Protein AF-A0A537DPU3-F1 (afdb_monomer)

Nearest PDB structures (foldseek):
  3qaz-assembly8_V  TM=2.494E-01  e=2.244E+00  Homo sapiens
  3qb1-assembly3_C  TM=2.486E-01  e=5.993E+00  Homo sapiens
  3qaz-assembly6_P  TM=2.382E-01  e=4.612E+00  Homo sapiens

Foldseek 3Di:
DADDPFKDWAADELVCLVVVLVQLLPLVNLVVVDPCSNDHDDSVNVCVVCVCSNVVHPPVDTDTFIATPVVRDGDGD

Sequence (77 aa):
MLSGMLVVLRALEREDLITLHKWQNDEEIMRLARSFPDHVISKEALEVEFARELKGDDTGRRAYIIEEKSSNKPIGW

pLDDT: mean 90.94, std 5.98, range [73.88, 98.06]

Mean predicted aligned error: 3.85 Å

Solvent-accessible surface area (backbone atoms only — not comparable to full-atom values): 4646 Å² total; per-residue (Å²): 118,49,79,58,96,62,36,34,38,35,73,58,53,82,76,48,49,63,58,50,40,50,51,58,55,30,53,76,55,18,58,78,74,43,96,64,38,84,56,75,65,56,62,68,56,50,52,61,72,41,47,51,57,68,70,66,49,90,71,91,68,83,70,37,33,33,24,36,64,92,74,71,41,77,77,50,104

Radius of gyration: 13.07 Å; Cα contacts (8 Å, |Δi|>4): 93; chains: 1; bounding box: 30×27×31 Å

Secondary structure (DSSP, 8-state):
-EE-SSEEEEE--GGGHHHHHHHHT-HHHHHHH-S-TT----HHHHHHHTTTGGGT---S---EEEEETTTTEEEE-

Structure (mmCIF, N/CA/C/O backbone):
data_AF-A0A537DPU3-F1
#
_entry.id   AF-A0A537DPU3-F1
#
loop_
_atom_site.group_PDB
_atom_site.id
_atom_site.type_symbol
_atom_site.label_atom_id
_atom_site.label_alt_id
_atom_site.label_comp_id
_atom_site.label_asym_id
_atom_site.label_entity_id
_atom_site.label_seq_id
_atom_site.pdbx_PDB_ins_code
_atom_site.Cartn_x
_atom_site.Cartn_y
_atom_site.Cartn_z
_atom_site.occupancy
_atom_site.B_iso_or_equiv
_atom_site.auth_seq_id
_atom_site.auth_comp_id
_atom_site.auth_asym_id
_atom_site.auth_atom_id
_atom_site.pdbx_PDB_model_num
ATOM 1 N N . MET A 1 1 ? -15.809 5.663 -1.128 1.00 81.38 1 MET A N 1
ATOM 2 C CA . MET A 1 1 ? -15.341 5.048 0.130 1.00 81.38 1 MET A CA 1
ATOM 3 C C . MET A 1 1 ? -16.251 3.877 0.452 1.00 81.38 1 MET A C 1
ATOM 5 O O . MET A 1 1 ? -17.461 4.072 0.484 1.00 81.38 1 MET A O 1
ATOM 9 N N . LEU A 1 2 ? -15.693 2.680 0.625 1.00 92.69 2 LEU A N 1
ATOM 10 C CA . LEU A 1 2 ? -16.426 1.505 1.108 1.00 92.69 2 LEU A CA 1
ATOM 11 C C . LEU A 1 2 ? -16.110 1.336 2.596 1.00 92.69 2 LEU A C 1
ATOM 13 O O . LEU A 1 2 ? -14.976 1.551 3.010 1.00 92.69 2 LEU A O 1
ATOM 17 N N . SER A 1 3 ? -17.102 0.997 3.412 1.00 96.56 3 SER A N 1
ATOM 18 C CA . SER A 1 3 ? -16.965 0.992 4.873 1.00 96.56 3 SER A CA 1
ATOM 19 C C . SER A 1 3 ? -17.357 -0.372 5.423 1.00 96.56 3 SER A C 1
ATOM 21 O O . SER A 1 3 ? -18.482 -0.817 5.211 1.00 96.56 3 SER A O 1
ATOM 23 N N . GLY A 1 4 ? -16.427 -1.038 6.109 1.00 96.31 4 GLY A N 1
ATOM 24 C CA . GLY A 1 4 ? -16.661 -2.284 6.840 1.00 96.31 4 GLY A CA 1
ATOM 25 C C . GLY A 1 4 ? -16.818 -2.042 8.341 1.00 96.31 4 GLY A C 1
ATOM 26 O O . GLY A 1 4 ? -16.888 -0.903 8.795 1.00 96.31 4 GLY A O 1
ATOM 27 N N . MET A 1 5 ? -16.847 -3.102 9.151 1.00 97.50 5 MET A N 1
ATOM 28 C CA . MET A 1 5 ? -16.929 -2.953 10.612 1.00 97.50 5 MET A CA 1
ATOM 29 C C . MET A 1 5 ? -15.644 -2.350 11.204 1.00 97.50 5 MET A C 1
ATOM 31 O O . MET A 1 5 ? -15.720 -1.414 11.994 1.00 97.50 5 MET A O 1
ATOM 35 N N . LEU A 1 6 ? -14.478 -2.851 10.783 1.00 97.88 6 LEU A N 1
ATOM 36 C CA . LEU A 1 6 ? -13.170 -2.492 11.355 1.00 97.88 6 LEU A CA 1
ATOM 37 C C . LEU A 1 6 ? -12.315 -1.606 10.444 1.00 97.88 6 LEU A C 1
ATOM 39 O O . LEU A 1 6 ? -11.451 -0.879 10.927 1.00 97.88 6 LEU A O 1
ATOM 43 N N . VAL A 1 7 ? -12.565 -1.649 9.136 1.00 98.06 7 VAL A N 1
ATOM 44 C CA . VAL A 1 7 ? -11.744 -0.968 8.130 1.00 98.06 7 VAL A CA 1
ATOM 45 C C . VAL A 1 7 ? -12.591 -0.137 7.175 1.00 98.06 7 VAL A C 1
ATOM 47 O O . VAL A 1 7 ? -13.797 -0.371 7.027 1.00 98.06 7 VAL A O 1
ATOM 50 N N . VAL A 1 8 ? -11.958 0.823 6.509 1.00 97.50 8 VAL A N 1
ATOM 51 C CA . VAL A 1 8 ? -12.498 1.510 5.332 1.00 97.50 8 VAL A CA 1
ATOM 52 C C . VAL A 1 8 ? -11.587 1.280 4.133 1.00 97.50 8 VAL A C 1
ATOM 54 O O . VAL A 1 8 ? -10.374 1.175 4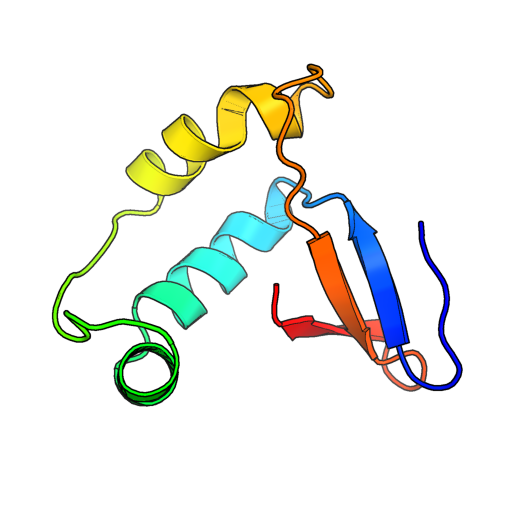.276 1.00 97.50 8 VAL A O 1
ATOM 57 N N . LEU A 1 9 ? -12.190 1.197 2.950 1.00 96.75 9 LEU A N 1
ATOM 58 C CA . LEU A 1 9 ? -11.489 1.219 1.674 1.00 96.75 9 LEU A CA 1
ATOM 59 C C . LEU A 1 9 ? -11.689 2.606 1.067 1.00 96.75 9 LEU A C 1
ATOM 61 O O . LEU A 1 9 ? -12.806 2.969 0.652 1.00 96.75 9 LEU A O 1
ATOM 65 N N . ARG A 1 10 ? -10.622 3.398 1.028 1.00 94.88 10 ARG A N 1
ATOM 66 C CA . ARG A 1 10 ? -10.617 4.709 0.371 1.00 94.88 10 ARG A CA 1
ATOM 67 C C . ARG A 1 10 ? -9.813 4.669 -0.919 1.00 94.88 10 ARG A C 1
ATOM 69 O O . ARG A 1 10 ? -9.062 3.729 -1.148 1.00 94.88 10 ARG A O 1
ATOM 76 N N . ALA A 1 11 ? -10.032 5.658 -1.778 1.00 93.56 11 ALA A N 1
ATOM 77 C CA . ALA A 1 11 ? -9.241 5.780 -2.994 1.00 93.56 11 ALA A CA 1
ATOM 78 C C . ALA A 1 11 ? -7.765 6.008 -2.636 1.00 93.56 11 ALA A C 1
ATOM 80 O O . ALA A 1 11 ? -7.468 6.627 -1.610 1.00 93.56 11 ALA A O 1
ATOM 81 N N . LEU A 1 12 ? -6.878 5.490 -3.482 1.00 93.56 12 LEU A N 1
ATOM 82 C CA . LEU A 1 12 ? -5.453 5.781 -3.430 1.00 93.56 12 LEU A CA 1
ATOM 83 C C . LEU A 1 12 ? -5.217 7.279 -3.659 1.00 93.56 12 LEU A C 1
ATOM 85 O O . LEU A 1 12 ? -5.741 7.850 -4.617 1.00 93.56 12 LEU A O 1
ATOM 89 N N . GLU A 1 13 ? -4.403 7.896 -2.809 1.00 93.69 13 GLU A N 1
ATOM 90 C CA . GLU A 1 13 ? -3.956 9.280 -2.953 1.00 93.69 13 GLU A CA 1
ATOM 91 C C . GLU A 1 13 ? -2.451 9.329 -3.255 1.00 93.69 13 GLU A C 1
ATOM 93 O O . GLU A 1 13 ? -1.726 8.331 -3.170 1.00 93.69 13 GLU A O 1
ATOM 98 N N . ARG A 1 14 ? -1.952 10.498 -3.668 1.00 93.56 14 ARG A N 1
ATOM 99 C CA . ARG A 1 14 ? -0.554 10.645 -4.105 1.00 93.56 14 ARG A CA 1
ATOM 100 C C . ARG A 1 14 ? 0.420 10.381 -2.955 1.00 93.56 14 ARG A C 1
ATOM 102 O O . ARG A 1 14 ? 1.510 9.850 -3.168 1.00 93.56 14 ARG A O 1
ATOM 109 N N . GLU A 1 15 ? 0.029 10.756 -1.749 1.00 93.88 15 GLU A N 1
ATOM 110 C CA . GLU A 1 15 ? 0.780 10.623 -0.507 1.00 93.88 15 GLU A CA 1
ATOM 111 C C . GLU A 1 15 ? 1.011 9.147 -0.154 1.00 93.88 15 GLU A C 1
ATOM 113 O O . GLU A 1 15 ? 2.072 8.787 0.364 1.00 93.88 15 GLU A O 1
ATOM 118 N N . ASP A 1 16 ? 0.068 8.273 -0.516 1.00 95.00 16 ASP A N 1
ATOM 119 C CA . ASP A 1 16 ? 0.150 6.841 -0.241 1.00 95.00 16 ASP A CA 1
ATOM 120 C C . ASP A 1 16 ? 1.200 6.132 -1.084 1.00 95.00 16 ASP A C 1
ATOM 122 O O . ASP A 1 16 ? 1.694 5.088 -0.665 1.00 95.00 16 ASP A O 1
ATOM 126 N N . LEU A 1 17 ? 1.602 6.691 -2.234 1.00 94.56 17 LEU A N 1
ATOM 127 C CA . LEU A 1 17 ? 2.614 6.077 -3.101 1.00 94.56 17 LEU A CA 1
ATOM 128 C C . LEU A 1 17 ? 3.934 5.822 -2.364 1.00 94.56 17 LEU A C 1
ATOM 130 O O . LEU A 1 17 ? 4.651 4.881 -2.690 1.00 94.56 17 LEU A O 1
ATOM 134 N N . ILE A 1 18 ? 4.254 6.631 -1.349 1.00 95.00 18 ILE A N 1
ATOM 135 C CA . ILE A 1 18 ? 5.434 6.424 -0.500 1.00 95.00 18 ILE A CA 1
ATOM 136 C C . ILE A 1 18 ? 5.292 5.139 0.321 1.00 95.00 18 ILE A C 1
ATOM 138 O O . ILE A 1 18 ? 6.237 4.358 0.421 1.00 95.00 18 ILE A O 1
ATOM 142 N N . THR A 1 19 ? 4.125 4.924 0.920 1.00 94.25 19 THR A N 1
ATOM 143 C CA . THR A 1 19 ? 3.831 3.734 1.725 1.00 94.25 19 THR A CA 1
ATOM 144 C C . THR A 1 19 ? 3.693 2.505 0.833 1.00 94.25 19 THR A C 1
ATOM 146 O O . THR A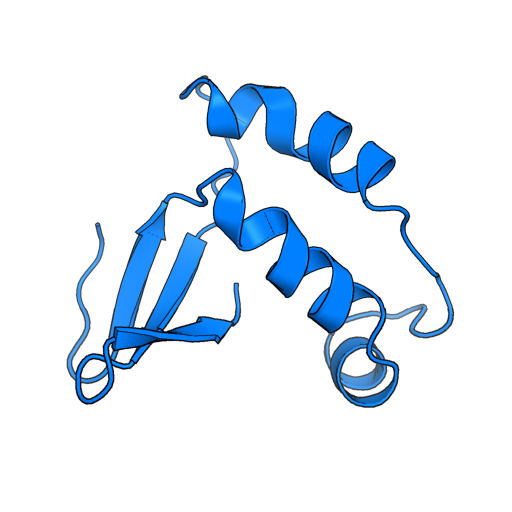 1 19 ? 4.282 1.468 1.124 1.00 94.25 19 THR A O 1
ATOM 149 N N . LEU A 1 20 ? 3.028 2.652 -0.312 1.00 93.88 20 LEU A N 1
ATOM 150 C CA . LEU A 1 20 ? 2.879 1.619 -1.329 1.00 93.88 20 LEU A CA 1
ATOM 151 C C . LEU A 1 20 ? 4.238 1.139 -1.847 1.00 93.88 20 LEU A C 1
ATOM 153 O O . LEU A 1 20 ? 4.477 -0.058 -1.927 1.00 93.88 20 LEU A O 1
ATOM 157 N N . HIS A 1 21 ? 5.152 2.069 -2.133 1.00 94.88 21 HIS A N 1
ATOM 158 C CA . HIS A 1 21 ? 6.523 1.758 -2.534 1.00 94.88 21 HIS A CA 1
ATOM 159 C C . HIS A 1 21 ? 7.271 0.966 -1.463 1.00 94.88 21 HIS A C 1
ATOM 161 O O . HIS A 1 21 ? 8.014 0.045 -1.788 1.00 94.88 21 HIS A O 1
ATOM 167 N N . LYS A 1 22 ? 7.081 1.3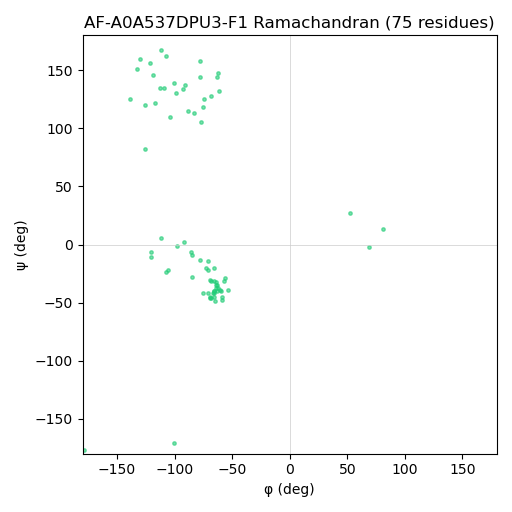03 -0.182 1.00 94.12 22 LYS A N 1
ATOM 168 C CA . LYS A 1 22 ? 7.683 0.540 0.917 1.00 94.12 22 LYS A CA 1
ATOM 169 C C . LYS A 1 22 ? 7.116 -0.872 0.973 1.00 94.12 22 LYS A C 1
ATOM 171 O O . LYS A 1 22 ? 7.896 -1.809 1.003 1.00 94.12 22 LYS A O 1
ATOM 176 N N . TRP A 1 23 ? 5.795 -1.030 0.930 1.00 92.81 23 TRP A N 1
ATOM 177 C CA . TRP A 1 23 ? 5.167 -2.349 0.993 1.00 92.81 23 TRP A CA 1
ATOM 178 C C . TRP A 1 23 ? 5.474 -3.225 -0.220 1.00 92.81 23 TRP A C 1
ATOM 180 O O . TRP A 1 23 ? 5.721 -4.414 -0.060 1.00 92.81 23 TRP A O 1
ATOM 190 N N . GLN A 1 24 ? 5.494 -2.654 -1.427 1.00 91.69 24 GLN A N 1
ATOM 191 C CA . GLN A 1 24 ? 5.818 -3.390 -2.652 1.00 91.69 24 GLN A CA 1
ATOM 192 C C . GLN A 1 24 ? 7.291 -3.790 -2.767 1.00 91.69 24 GLN A C 1
ATOM 194 O O . GLN A 1 24 ? 7.608 -4.646 -3.583 1.00 91.69 24 GLN A O 1
ATOM 199 N N . ASN A 1 25 ? 8.162 -3.208 -1.943 1.00 92.31 25 ASN A N 1
ATOM 200 C CA . ASN A 1 25 ? 9.577 -3.560 -1.856 1.00 92.31 25 ASN A CA 1
ATOM 201 C C . ASN A 1 25 ? 9.940 -4.230 -0.521 1.00 92.31 25 ASN A C 1
ATOM 203 O O . ASN A 1 25 ? 11.117 -4.468 -0.255 1.00 92.31 25 ASN A O 1
ATOM 207 N N . ASP A 1 26 ? 8.951 -4.513 0.326 1.00 91.38 26 ASP A N 1
ATOM 208 C CA . ASP A 1 26 ? 9.137 -5.286 1.546 1.00 91.38 26 ASP A CA 1
ATOM 209 C C . ASP A 1 26 ? 9.084 -6.774 1.187 1.00 91.38 26 ASP A C 1
ATOM 211 O O . ASP A 1 26 ? 8.054 -7.295 0.755 1.00 91.38 26 ASP A O 1
ATOM 215 N N . GLU A 1 27 ? 10.215 -7.458 1.338 1.00 88.69 27 GLU A N 1
ATOM 216 C CA . GLU A 1 27 ? 10.371 -8.859 0.951 1.00 88.69 27 GLU A CA 1
ATOM 217 C C . GLU A 1 27 ? 9.444 -9.795 1.747 1.00 88.69 27 GLU A C 1
ATOM 219 O O . GLU A 1 27 ? 8.944 -10.785 1.209 1.00 88.69 27 GLU A O 1
ATOM 224 N N . GLU A 1 28 ? 9.188 -9.507 3.029 1.00 89.62 28 GLU A N 1
ATOM 225 C CA . GLU A 1 28 ? 8.282 -10.314 3.852 1.00 89.62 28 GLU A CA 1
ATOM 226 C C . GLU A 1 28 ? 6.844 -10.198 3.350 1.00 89.62 28 GLU A C 1
ATOM 228 O O . GLU A 1 28 ? 6.159 -11.214 3.212 1.00 89.62 28 GLU A O 1
ATOM 233 N N . ILE A 1 29 ? 6.412 -8.988 2.989 1.00 88.12 29 ILE A N 1
ATOM 234 C CA . ILE A 1 29 ? 5.085 -8.754 2.409 1.00 88.12 29 ILE A CA 1
ATOM 235 C C . ILE A 1 29 ? 4.999 -9.362 1.002 1.00 88.12 29 ILE A C 1
ATOM 237 O O . ILE A 1 29 ? 4.033 -10.059 0.682 1.00 88.12 29 ILE A O 1
ATOM 241 N N . MET A 1 30 ? 6.001 -9.143 0.147 1.00 89.50 30 MET A N 1
ATOM 242 C CA . MET A 1 30 ? 5.964 -9.602 -1.245 1.00 89.50 30 MET A CA 1
ATOM 243 C C . MET A 1 30 ? 6.025 -11.122 -1.372 1.00 89.50 30 MET A C 1
ATOM 245 O O . MET A 1 30 ? 5.371 -11.663 -2.264 1.00 89.50 30 MET A O 1
ATOM 249 N N . ARG A 1 31 ? 6.701 -11.828 -0.456 1.00 87.56 31 ARG A N 1
ATOM 250 C CA . ARG A 1 31 ? 6.645 -13.300 -0.374 1.00 87.56 31 ARG A CA 1
ATOM 251 C C . ARG A 1 31 ? 5.227 -13.839 -0.204 1.00 87.56 31 ARG A C 1
ATOM 253 O O . ARG A 1 31 ? 4.938 -14.932 -0.680 1.00 87.56 31 ARG A O 1
ATOM 260 N N . LEU A 1 32 ? 4.352 -13.089 0.463 1.00 86.69 32 LEU A N 1
ATOM 261 C CA . LEU A 1 32 ? 2.954 -13.473 0.669 1.00 86.69 32 LEU A CA 1
ATOM 262 C C . LEU A 1 32 ? 2.058 -13.074 -0.510 1.00 86.69 32 LEU A C 1
ATOM 264 O O . LEU A 1 32 ? 1.033 -13.712 -0.743 1.00 86.69 32 LEU A O 1
ATOM 268 N N . ALA A 1 33 ? 2.424 -12.017 -1.238 1.00 82.38 33 ALA A N 1
ATOM 269 C CA . ALA A 1 33 ? 1.552 -11.368 -2.215 1.00 82.38 33 ALA A CA 1
ATOM 270 C C . ALA A 1 33 ? 1.908 -11.643 -3.688 1.00 82.38 33 ALA A C 1
ATOM 272 O O . ALA A 1 33 ? 1.051 -11.468 -4.557 1.00 82.38 33 ALA A O 1
ATOM 273 N N . ARG A 1 34 ? 3.149 -12.036 -4.011 1.00 79.06 34 ARG A N 1
ATOM 274 C CA . ARG A 1 34 ? 3.634 -12.182 -5.396 1.00 79.06 34 ARG A CA 1
ATOM 275 C C . ARG A 1 34 ? 4.374 -13.494 -5.631 1.00 79.06 34 ARG A C 1
ATOM 277 O O . ARG A 1 34 ? 5.056 -14.017 -4.762 1.00 79.06 34 ARG A O 1
ATOM 284 N N . SER A 1 35 ? 4.307 -13.974 -6.874 1.00 75.94 35 SER A N 1
ATOM 285 C CA . SER A 1 35 ? 5.096 -15.122 -7.345 1.00 75.94 35 SER A CA 1
ATOM 286 C C . SER A 1 35 ? 6.588 -14.806 -7.536 1.00 75.94 35 SER A C 1
ATOM 288 O O . SER A 1 35 ? 7.391 -15.731 -7.557 1.00 75.94 35 SER A O 1
ATOM 290 N N . PHE A 1 36 ? 6.948 -13.521 -7.665 1.00 74.19 36 PHE A N 1
ATOM 291 C CA . PHE A 1 36 ? 8.325 -13.019 -7.809 1.00 74.19 36 PHE A CA 1
ATOM 292 C C . PHE A 1 36 ? 8.591 -11.953 -6.732 1.00 74.19 36 PHE A C 1
ATOM 294 O O . PHE A 1 36 ? 8.373 -10.763 -6.982 1.00 74.19 36 PHE A O 1
ATOM 301 N N . PRO A 1 37 ? 8.933 -12.371 -5.504 1.00 73.88 37 PRO A N 1
ATOM 302 C CA . PRO A 1 37 ? 9.008 -11.487 -4.340 1.00 73.88 37 PRO A CA 1
ATOM 303 C C . PRO A 1 37 ? 10.274 -10.619 -4.283 1.00 73.88 37 PRO A C 1
ATOM 305 O O . PRO A 1 37 ? 10.343 -9.677 -3.505 1.00 73.88 37 PRO A O 1
ATOM 308 N N . ASP A 1 38 ? 11.261 -10.939 -5.111 1.00 75.06 38 ASP A N 1
ATOM 309 C CA . ASP A 1 38 ? 12.556 -10.282 -5.278 1.00 75.06 38 ASP A CA 1
ATOM 310 C C . ASP A 1 38 ? 12.520 -9.099 -6.263 1.00 75.06 38 ASP A C 1
ATOM 312 O O . ASP A 1 38 ? 13.501 -8.367 -6.410 1.00 75.06 38 ASP A O 1
ATOM 316 N N . HIS A 1 39 ? 11.389 -8.880 -6.937 1.00 80.25 39 HIS A N 1
ATOM 317 C CA . HIS A 1 39 ? 11.241 -7.767 -7.864 1.0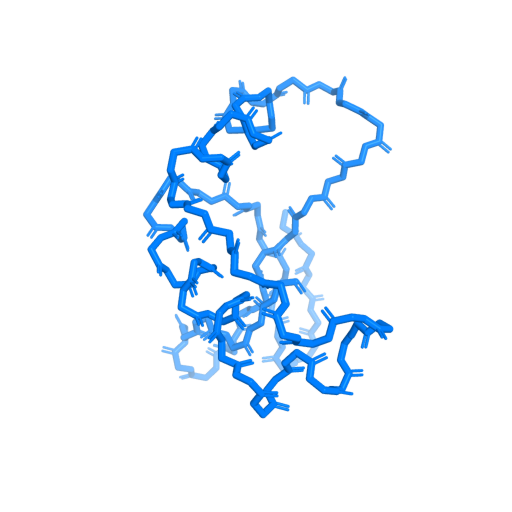0 80.25 39 HIS A CA 1
ATOM 318 C C . HIS A 1 39 ? 11.053 -6.444 -7.113 1.00 80.25 39 HIS A C 1
ATOM 320 O O . HIS A 1 39 ? 10.063 -6.251 -6.413 1.00 80.25 39 HIS A O 1
ATOM 326 N N . VAL A 1 40 ? 11.988 -5.517 -7.321 1.00 85.12 40 VAL A N 1
ATOM 327 C CA . VAL A 1 40 ? 11.932 -4.156 -6.777 1.00 85.12 40 VAL A CA 1
ATOM 328 C C . VAL A 1 40 ? 11.269 -3.222 -7.785 1.00 85.12 40 VAL A C 1
ATOM 330 O O . VAL A 1 40 ? 11.631 -3.206 -8.962 1.00 85.12 40 VAL A O 1
ATOM 333 N N . ILE A 1 41 ? 10.335 -2.399 -7.318 1.00 90.38 41 ILE A N 1
ATOM 334 C CA . ILE A 1 41 ? 9.673 -1.358 -8.104 1.00 90.38 41 ILE A CA 1
ATOM 335 C C . ILE A 1 41 ? 10.134 0.027 -7.649 1.00 90.38 41 ILE A C 1
ATOM 337 O O . ILE A 1 41 ? 10.201 0.302 -6.454 1.00 90.38 41 ILE A O 1
ATOM 341 N N . SER A 1 42 ? 10.445 0.919 -8.593 1.00 92.62 42 SER A N 1
ATOM 342 C CA . SER A 1 42 ? 10.773 2.305 -8.249 1.00 92.62 42 SER A CA 1
ATOM 343 C C . SER A 1 42 ? 9.513 3.116 -7.949 1.00 92.62 42 SER A C 1
ATOM 345 O O . SER A 1 42 ? 8.409 2.792 -8.398 1.00 92.62 42 SER A O 1
ATOM 347 N N . LYS A 1 43 ? 9.665 4.217 -7.212 1.00 92.31 43 LYS A N 1
ATOM 348 C CA . LYS A 1 43 ? 8.545 5.120 -6.931 1.00 92.31 43 LYS A CA 1
ATOM 349 C C . LYS A 1 43 ? 7.982 5.738 -8.217 1.00 92.31 43 LYS A C 1
ATOM 351 O O . LYS A 1 43 ? 6.771 5.865 -8.355 1.00 92.31 43 LYS A O 1
ATOM 356 N N . GLU A 1 44 ? 8.840 6.070 -9.173 1.00 93.50 44 GLU A N 1
ATOM 357 C CA . GLU A 1 44 ? 8.456 6.643 -10.467 1.00 93.50 44 GLU A CA 1
ATOM 358 C C . GLU A 1 44 ? 7.618 5.653 -11.282 1.00 93.50 44 GLU A C 1
ATOM 360 O O . GLU A 1 44 ? 6.650 6.047 -11.928 1.00 93.50 44 GLU A O 1
ATOM 365 N N . ALA A 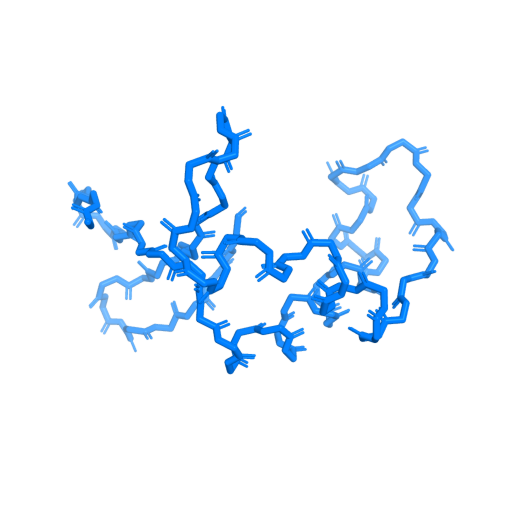1 45 ? 7.944 4.358 -11.218 1.00 93.75 45 ALA A N 1
ATOM 366 C CA . ALA A 1 45 ? 7.147 3.322 -11.865 1.00 93.75 45 ALA A CA 1
ATOM 367 C C . ALA A 1 45 ? 5.729 3.246 -11.273 1.00 93.75 45 ALA A C 1
ATOM 369 O O . ALA A 1 45 ? 4.766 3.154 -12.033 1.00 93.75 45 ALA A O 1
ATOM 370 N N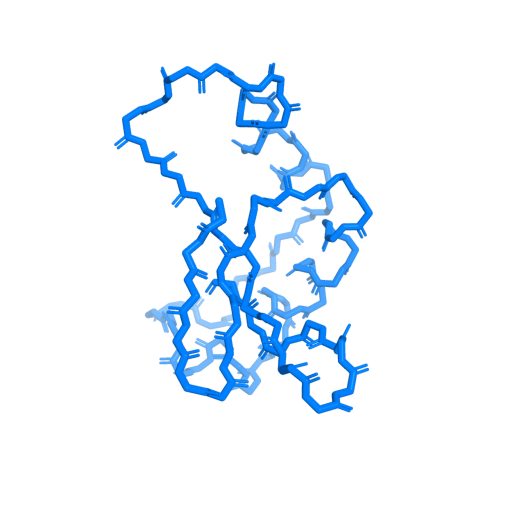 . LEU A 1 46 ? 5.582 3.376 -9.947 1.00 92.69 46 LEU A N 1
ATOM 371 C CA . LEU A 1 46 ? 4.268 3.457 -9.293 1.00 92.69 46 LEU A CA 1
ATOM 372 C C . LEU A 1 46 ? 3.507 4.730 -9.677 1.00 92.69 46 LEU A C 1
ATOM 374 O O . LEU A 1 46 ? 2.303 4.678 -9.917 1.00 92.69 46 LEU A O 1
ATOM 378 N N . GLU A 1 47 ? 4.189 5.873 -9.771 1.00 93.31 47 GLU A N 1
ATOM 379 C CA . GLU A 1 47 ? 3.571 7.123 -10.227 1.00 93.31 47 GLU A CA 1
ATOM 380 C C . GLU A 1 47 ? 3.019 6.995 -11.651 1.00 93.31 47 GLU A C 1
ATOM 382 O O . GLU A 1 47 ? 1.930 7.498 -11.925 1.00 93.31 47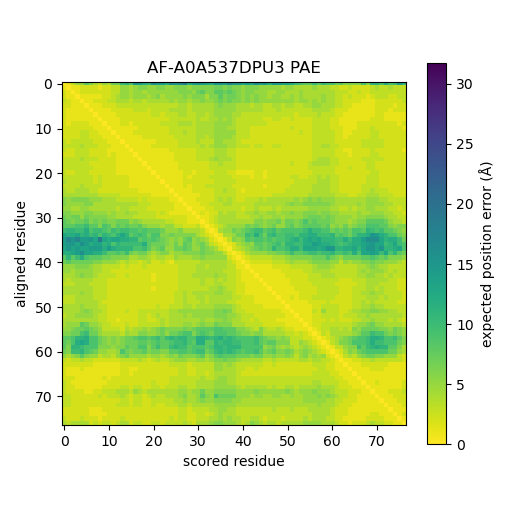 GLU A O 1
ATOM 387 N N . VAL A 1 48 ? 3.733 6.298 -12.541 1.00 94.19 48 VAL A N 1
ATOM 388 C CA . VAL A 1 48 ? 3.276 6.009 -13.908 1.00 94.19 48 VAL A CA 1
ATOM 389 C C . VAL A 1 48 ? 2.112 5.018 -13.908 1.00 94.19 48 VAL A C 1
ATOM 391 O O . VAL A 1 48 ? 1.120 5.261 -14.597 1.00 94.19 48 VAL A O 1
ATOM 394 N N . GLU A 1 49 ? 2.200 3.937 -13.128 1.00 91.31 49 GLU A N 1
ATOM 395 C CA . GLU A 1 49 ? 1.151 2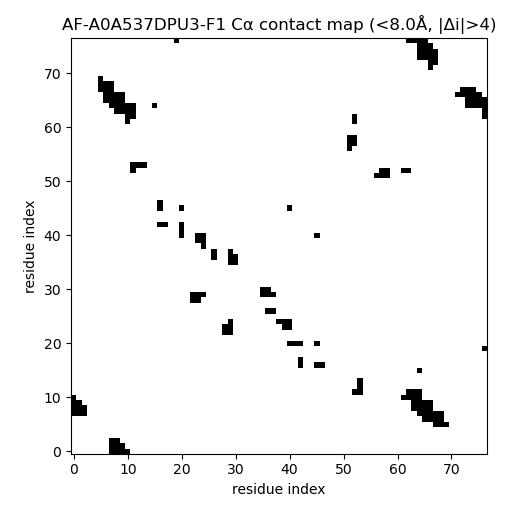.913 -13.017 1.00 91.31 49 GLU A CA 1
ATOM 396 C C . GLU A 1 49 ? -0.177 3.522 -12.545 1.00 91.31 49 GLU A C 1
ATOM 398 O O . GLU A 1 49 ? -1.219 3.317 -13.173 1.00 91.31 49 GLU A O 1
ATOM 403 N N . PHE A 1 50 ? -0.136 4.338 -11.490 1.00 92.38 50 PHE A N 1
ATOM 404 C CA . PHE A 1 50 ? -1.324 4.933 -10.878 1.00 92.38 50 PHE A CA 1
ATOM 405 C C . PHE A 1 50 ? -1.695 6.311 -11.440 1.00 92.38 50 PHE A C 1
ATOM 407 O O . PHE A 1 50 ? -2.682 6.900 -11.002 1.00 92.38 50 PHE A O 1
ATOM 414 N N . ALA A 1 51 ? -0.979 6.835 -12.442 1.00 92.75 51 ALA A N 1
ATOM 415 C CA . ALA A 1 51 ? -1.188 8.189 -12.968 1.00 92.75 51 ALA A CA 1
ATOM 416 C C . ALA A 1 51 ? -2.637 8.475 -13.395 1.00 92.75 51 ALA A C 1
ATOM 418 O O . ALA A 1 51 ? -3.128 9.587 -13.207 1.00 92.75 51 ALA A O 1
ATOM 419 N N . ARG A 1 52 ? -3.305 7.493 -14.009 1.00 90.62 52 ARG A N 1
ATOM 420 C CA . ARG A 1 52 ? -4.696 7.619 -14.478 1.00 90.62 52 ARG A CA 1
ATOM 421 C C . ARG A 1 52 ? -5.684 7.544 -13.320 1.00 90.62 52 ARG A C 1
ATOM 423 O O . ARG A 1 52 ? -6.601 8.352 -13.234 1.00 90.62 52 ARG A O 1
ATOM 430 N N . GLU A 1 53 ? -5.443 6.629 -12.391 1.00 90.25 53 GLU A N 1
ATOM 431 C CA . GLU A 1 53 ? -6.284 6.458 -11.212 1.00 90.25 53 GLU A CA 1
ATOM 432 C C . GLU A 1 53 ? -6.227 7.679 -10.283 1.00 90.25 53 GLU A C 1
ATOM 434 O O . GLU A 1 53 ? -7.265 8.177 -9.856 1.00 90.25 53 GLU A O 1
ATOM 439 N N . LEU A 1 54 ? -5.035 8.243 -10.074 1.00 90.25 54 LEU A N 1
ATOM 440 C CA . LEU A 1 54 ? -4.831 9.472 -9.300 1.00 90.25 54 LEU A CA 1
ATOM 441 C C . LEU A 1 54 ? -5.466 10.711 -9.950 1.00 90.25 54 LEU A C 1
ATOM 443 O O . LEU A 1 54 ? -5.694 11.710 -9.272 1.00 90.25 54 LEU A O 1
ATOM 447 N N . LYS A 1 55 ? -5.751 10.669 -11.258 1.00 90.75 55 LYS A N 1
ATOM 448 C CA . LYS A 1 55 ? -6.529 11.706 -11.960 1.00 90.75 55 LYS A CA 1
ATOM 449 C C . LYS A 1 55 ? -8.040 11.491 -11.852 1.00 90.75 55 LYS A C 1
ATOM 451 O O . LYS A 1 55 ? -8.798 12.377 -12.235 1.00 90.75 55 LYS A O 1
ATOM 456 N N . GLY A 1 56 ? -8.474 10.347 -11.322 1.00 85.31 56 GLY A N 1
ATOM 457 C CA . GLY A 1 56 ? -9.877 9.953 -11.255 1.00 85.31 56 GLY A CA 1
ATOM 458 C C . GLY A 1 56 ? -10.421 9.360 -12.555 1.00 85.31 56 GLY A C 1
ATOM 459 O O . GLY A 1 56 ? -11.640 9.226 -12.678 1.00 85.31 56 GLY A O 1
ATOM 460 N N . ASP A 1 57 ? -9.556 8.997 -13.509 1.00 88.12 57 ASP A N 1
ATOM 461 C CA . ASP A 1 57 ? -9.982 8.337 -14.744 1.00 88.12 57 ASP A CA 1
ATOM 462 C C . ASP A 1 57 ? -10.604 6.967 -14.425 1.00 88.12 57 ASP A C 1
ATOM 464 O O . ASP A 1 57 ? -10.133 6.238 -13.547 1.00 88.12 57 ASP A O 1
ATOM 468 N N . ASP A 1 58 ? -11.631 6.574 -15.182 1.00 84.00 58 ASP A N 1
ATOM 469 C CA . ASP A 1 58 ? -12.126 5.199 -15.144 1.00 84.00 58 ASP A CA 1
ATOM 470 C C . ASP A 1 58 ? -11.182 4.286 -15.938 1.00 84.00 58 ASP A C 1
ATOM 472 O O . ASP A 1 58 ? -11.113 4.313 -17.170 1.00 84.00 58 ASP A O 1
ATOM 476 N N . THR A 1 59 ? -10.398 3.504 -15.208 1.00 82.50 59 THR A N 1
ATOM 477 C CA . THR A 1 59 ? -9.424 2.542 -15.733 1.00 82.50 59 THR A CA 1
ATOM 478 C C . THR A 1 59 ? -9.977 1.114 -15.762 1.00 82.50 59 THR A C 1
ATOM 480 O O . THR A 1 59 ? -9.254 0.198 -16.152 1.00 82.50 59 THR A O 1
ATOM 483 N N . GLY A 1 60 ? -11.220 0.883 -15.315 1.00 81.38 60 GLY A N 1
ATOM 484 C CA . GLY A 1 60 ? -11.783 -0.459 -15.113 1.00 81.38 60 GLY A CA 1
ATOM 485 C C . GLY A 1 60 ? -11.152 -1.254 -13.957 1.00 81.38 60 GLY A C 1
ATOM 486 O O . GLY A 1 60 ? -11.596 -2.362 -13.663 1.00 81.38 60 GLY A O 1
ATOM 487 N N . ARG A 1 61 ? -10.142 -0.697 -13.272 1.00 81.38 61 ARG A N 1
ATOM 488 C CA . ARG A 1 61 ? -9.488 -1.261 -12.082 1.00 81.38 61 ARG A CA 1
ATOM 489 C C . ARG A 1 61 ? -9.226 -0.143 -11.079 1.00 81.38 61 ARG A C 1
ATOM 491 O O . ARG A 1 61 ? -8.553 0.820 -11.413 1.00 81.38 61 ARG A O 1
ATOM 498 N N . ARG A 1 62 ? -9.700 -0.302 -9.844 1.00 85.62 62 ARG A N 1
ATOM 499 C CA . AR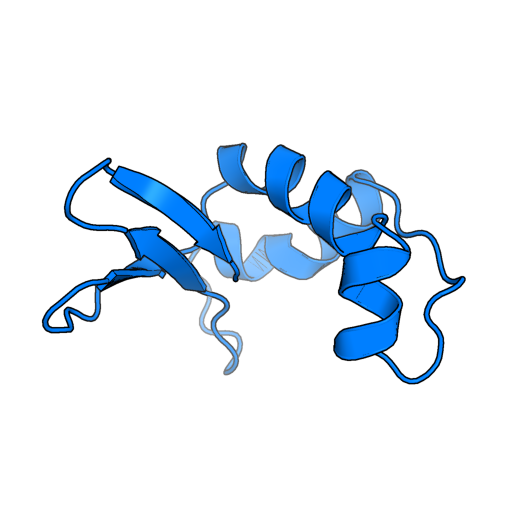G A 1 62 ? -9.470 0.667 -8.768 1.00 85.62 62 ARG A CA 1
ATOM 500 C C . ARG A 1 62 ? -8.666 0.021 -7.643 1.00 85.62 62 ARG A C 1
ATOM 502 O O . ARG A 1 62 ? -9.081 -1.012 -7.117 1.00 85.62 62 ARG A O 1
ATOM 509 N N . ALA A 1 63 ? -7.518 0.595 -7.323 1.00 89.50 63 ALA A N 1
ATOM 510 C CA . ALA A 1 63 ? -6.782 0.348 -6.102 1.00 89.50 63 ALA A CA 1
ATOM 511 C C . ALA A 1 63 ? -7.421 1.115 -4.940 1.00 89.50 63 ALA A C 1
ATOM 513 O O . ALA A 1 63 ? -7.936 2.229 -5.073 1.00 89.50 63 ALA A O 1
ATOM 514 N N . TYR A 1 64 ? -7.392 0.493 -3.772 1.00 94.19 64 TYR A N 1
ATOM 515 C CA . TYR A 1 64 ? -7.873 1.104 -2.548 1.00 94.19 64 TYR A CA 1
ATOM 516 C C . TYR A 1 64 ? -6.736 1.147 -1.547 1.00 94.19 64 TYR A C 1
ATOM 518 O O . TYR A 1 64 ? -5.817 0.350 -1.618 1.00 94.19 64 TYR A O 1
ATOM 526 N N . ILE A 1 65 ? -6.808 2.064 -0.597 1.00 96.44 65 ILE A N 1
ATOM 527 C CA . ILE A 1 65 ? -6.050 1.946 0.640 1.00 96.44 65 ILE A CA 1
ATOM 528 C C . ILE A 1 65 ? -6.990 1.400 1.700 1.00 96.44 65 ILE A C 1
ATOM 530 O O . ILE A 1 65 ? -8.118 1.883 1.863 1.00 96.44 65 ILE A O 1
ATOM 534 N N . ILE A 1 66 ? -6.520 0.369 2.394 1.00 97.00 66 ILE A N 1
ATOM 535 C CA . ILE A 1 66 ? -7.199 -0.233 3.531 1.00 97.00 66 ILE A CA 1
ATOM 536 C C . ILE A 1 66 ? -6.759 0.532 4.771 1.00 97.00 66 ILE A C 1
ATOM 538 O O . ILE A 1 66 ? -5.590 0.475 5.155 1.00 97.00 66 ILE A O 1
ATOM 542 N N . GLU A 1 67 ? -7.691 1.225 5.413 1.00 97.38 67 GLU A N 1
ATOM 543 C CA . GLU A 1 67 ? -7.422 1.954 6.650 1.00 97.38 67 GLU A CA 1
ATOM 544 C C . GLU A 1 67 ? -8.148 1.331 7.830 1.00 97.38 67 GLU A C 1
ATOM 546 O O . GLU A 1 67 ? -9.342 1.023 7.765 1.00 97.38 67 GLU A O 1
ATOM 551 N N . GLU A 1 68 ? -7.428 1.179 8.935 1.00 97.81 68 GLU A N 1
ATOM 552 C CA . GLU A 1 68 ? -8.002 0.763 10.206 1.00 97.81 68 GLU A CA 1
ATOM 553 C C . GLU A 1 68 ? -8.782 1.924 10.838 1.00 97.81 68 GLU A C 1
ATOM 555 O O . GLU A 1 68 ? -8.233 2.997 11.078 1.00 97.81 68 GLU A O 1
ATOM 560 N N . LYS A 1 69 ? -10.060 1.714 11.175 1.00 97.25 69 LYS A N 1
ATOM 561 C CA . LYS A 1 69 ? -10.924 2.780 11.714 1.00 97.25 69 LYS A CA 1
ATOM 562 C C . LYS A 1 69 ? -10.507 3.295 13.088 1.00 97.25 69 LYS A C 1
ATOM 564 O O . LYS A 1 69 ? -10.776 4.445 13.414 1.00 97.25 69 LYS A O 1
ATOM 569 N N . SER A 1 70 ? -9.917 2.440 13.919 1.00 97.25 70 SER A N 1
ATOM 570 C CA . SER A 1 70 ? -9.528 2.800 15.288 1.00 97.25 70 SER A CA 1
ATOM 571 C C . SER A 1 70 ? -8.362 3.791 15.313 1.00 97.25 70 SER A C 1
ATOM 573 O O . SER A 1 70 ? -8.271 4.603 16.232 1.00 97.25 70 SER A O 1
ATOM 575 N N . SER A 1 71 ? -7.479 3.731 14.312 1.00 96.50 71 SER A N 1
ATOM 576 C CA . SER A 1 71 ? -6.226 4.485 14.268 1.00 96.50 71 SER A CA 1
ATOM 577 C C . SER A 1 71 ? -6.102 5.421 13.063 1.00 96.50 71 SER A C 1
ATOM 579 O O . SER A 1 71 ? -5.193 6.250 13.042 1.00 96.50 71 SER A O 1
ATOM 581 N N . ASN A 1 72 ? -7.000 5.304 12.077 1.00 93.06 72 ASN A N 1
ATOM 582 C CA . ASN A 1 72 ? -6.917 5.934 10.755 1.00 93.06 72 ASN A CA 1
ATOM 583 C C . ASN A 1 72 ? -5.580 5.666 10.051 1.00 93.06 72 ASN A C 1
ATOM 585 O O . ASN A 1 72 ? -5.109 6.482 9.260 1.00 93.06 72 ASN A O 1
ATOM 589 N N . LYS A 1 73 ? -4.923 4.547 10.376 1.00 95.44 73 LYS A N 1
ATOM 590 C CA . LYS A 1 73 ? -3.655 4.182 9.755 1.00 95.44 73 LYS A CA 1
ATOM 591 C C . LYS A 1 73 ? -3.905 3.324 8.520 1.00 95.44 73 LYS A C 1
ATOM 593 O O . LYS A 1 73 ? -4.711 2.391 8.593 1.00 95.44 73 LYS A O 1
ATOM 598 N N . PRO A 1 74 ? -3.183 3.582 7.420 1.00 96.12 74 PRO A N 1
ATOM 599 C CA . PRO A 1 74 ? -3.164 2.676 6.288 1.00 96.12 74 PRO A CA 1
ATOM 600 C C . PRO A 1 74 ? -2.436 1.387 6.697 1.00 96.12 74 PRO A C 1
ATOM 602 O O . PRO A 1 74 ? -1.325 1.427 7.230 1.00 96.12 74 PRO A O 1
ATOM 605 N N . ILE A 1 75 ? -3.085 0.248 6.470 1.00 95.38 75 ILE A N 1
ATOM 606 C CA . ILE A 1 75 ? -2.596 -1.090 6.845 1.00 95.38 75 ILE A CA 1
ATOM 607 C C . ILE A 1 75 ? -2.441 -2.031 5.643 1.00 95.38 75 ILE A C 1
ATOM 609 O O . ILE A 1 75 ? -1.929 -3.136 5.796 1.00 95.38 75 ILE A O 1
ATOM 613 N N . GLY A 1 76 ? -2.879 -1.609 4.456 1.00 93.81 76 GLY A N 1
ATOM 614 C CA . GLY A 1 76 ? -2.727 -2.352 3.208 1.00 93.81 76 GLY A CA 1
ATOM 615 C C . GLY A 1 76 ? -3.296 -1.591 2.013 1.00 93.81 76 GLY A C 1
ATOM 616 O O . GLY A 1 76 ? -3.764 -0.457 2.163 1.00 93.81 76 GLY A O 1
ATOM 617 N N . TRP A 1 77 ? -3.267 -2.227 0.841 1.00 92.44 77 TRP A N 1
ATOM 618 C CA . TRP A 1 77 ? -3.814 -1.714 -0.417 1.00 92.44 77 TRP A CA 1
ATOM 619 C C . TRP A 1 77 ? -4.478 -2.820 -1.247 1.00 92.44 77 TRP A C 1
ATOM 621 O O . TRP A 1 77 ? -4.122 -3.999 -1.020 1.00 92.44 77 TRP A O 1
#